Protein AF-A0A357JFT2-F1 (afdb_monomer)

Radius of gyration: 26.17 Å; Cα contacts (8 Å, |Δi|>4): 40; chains: 1; bounding box: 52×38×70 Å

Sequence (128 aa):
MHNETDSIQKISSEEIDKCISILEQLVTDTDQIFEIPKEKRTALLKASGMLSRPSREEFSRRKKNGKKAAKRKIDTRNRLARKETGIRSARESVVFVAPKLLGASSLASKEQQVLTSPRNCYVCKTKF

Secondary structure (DSSP, 8-state):
--------PPPPHHHHHHHHHHHHHHHH-TTHHHHS-HHHHHHHHHHHHHHHS--HHHHHHHHHHHHHHHHHHHHHHHHHHHHTSHHHHTTSSSS--PPP---HHHHHTS--PPPSS--B-TTT--B-

pLDDT: mean 82.04, std 13.76, range [34.16, 95.31]

Solvent-accessible surface area (backbone atoms only — not comparable to full-atom values): 7945 Å² total; per-residue (Å²): 135,86,83,76,81,77,73,83,76,76,84,52,69,68,58,51,53,51,52,50,52,53,55,51,46,47,68,74,43,62,66,61,59,70,75,41,56,70,68,60,43,50,50,52,52,51,52,52,44,47,68,77,59,51,55,74,67,55,47,52,49,52,56,53,49,52,54,49,53,54,51,50,55,51,53,50,50,46,47,51,52,54,40,68,38,69,77,49,43,54,66,69,47,96,64,85,64,86,80,71,87,77,54,72,69,69,58,72,74,49,86,81,71,80,52,94,69,67,41,64,40,92,84,80,57,50,74,82

Mean predicted aligned error: 11.74 Å

Foldseek 3Di:
DDDDPPDPDDDDPVNVVVVVVVVVVCVVPVCVLVVDPPVVSVVVCVVVCCVVPNDPVVVVVVVVVVVVVVVVVLVVLLVVLVCPPPVNVCVPDPDRDDDDPDPPVNVVPDDRDDRPDWAADPPPGDTD

Structure (mmCIF, N/CA/C/O backbone):
data_AF-A0A357JFT2-F1
#
_entry.id   AF-A0A357JFT2-F1
#
loop_
_atom_site.group_PDB
_atom_site.id
_atom_site.type_symbol
_atom_site.label_atom_id
_atom_site.label_alt_id
_atom_site.label_comp_id
_atom_site.label_asy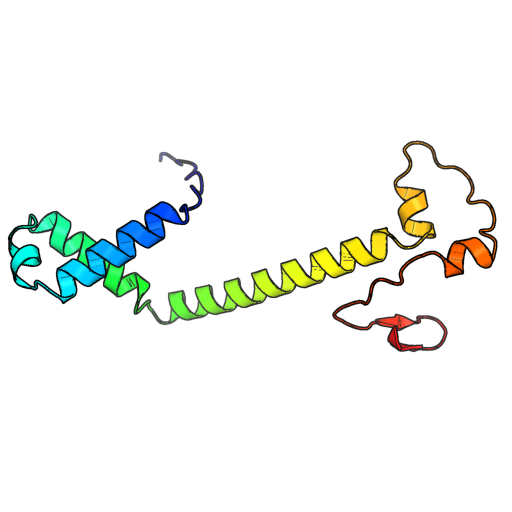m_id
_atom_site.label_entity_id
_atom_site.label_seq_id
_atom_site.pdbx_PDB_ins_code
_atom_site.Cartn_x
_atom_site.Cartn_y
_atom_site.Cartn_z
_atom_site.occupancy
_atom_site.B_iso_or_equiv
_atom_site.auth_seq_id
_atom_site.auth_comp_id
_atom_site.auth_asym_id
_atom_site.auth_atom_id
_atom_site.pdbx_PDB_model_num
ATOM 1 N N . MET A 1 1 ? 11.261 22.139 17.900 1.00 35.34 1 MET A N 1
ATOM 2 C CA . MET A 1 1 ? 10.396 21.361 16.987 1.00 35.34 1 MET A CA 1
ATOM 3 C C . MET A 1 1 ? 11.221 20.178 16.512 1.00 35.34 1 MET A C 1
ATOM 5 O O . MET A 1 1 ? 12.063 20.350 15.642 1.00 35.34 1 MET A O 1
ATOM 9 N N . HIS A 1 2 ? 11.104 19.039 17.196 1.00 34.16 2 HIS A N 1
ATOM 10 C CA . HIS A 1 2 ? 11.915 17.853 16.920 1.00 34.16 2 HIS A CA 1
ATOM 11 C C . HIS A 1 2 ? 11.366 17.159 15.671 1.00 34.16 2 HIS A C 1
ATOM 13 O O . HIS A 1 2 ? 10.270 16.609 15.698 1.00 34.16 2 HIS A O 1
ATOM 19 N N . ASN A 1 3 ? 12.110 17.244 14.569 1.00 42.47 3 ASN A N 1
ATOM 20 C CA . ASN A 1 3 ? 11.901 16.398 13.402 1.00 42.47 3 ASN A CA 1
ATOM 21 C C . ASN A 1 3 ? 12.545 15.043 13.698 1.00 42.47 3 ASN A C 1
ATOM 23 O O . ASN A 1 3 ? 13.736 14.859 13.452 1.00 42.47 3 ASN A O 1
ATOM 27 N N . GLU A 1 4 ? 11.771 14.108 14.240 1.00 41.88 4 GLU A N 1
ATOM 28 C CA . GLU A 1 4 ? 12.163 12.703 14.236 1.00 41.88 4 GLU A CA 1
ATOM 29 C C . GLU A 1 4 ? 11.945 12.155 12.827 1.00 41.88 4 GLU A C 1
ATOM 31 O O . GLU A 1 4 ? 10.834 12.094 12.297 1.00 41.88 4 GLU A O 1
ATOM 36 N N . THR A 1 5 ? 13.054 11.823 12.177 1.00 42.38 5 THR A N 1
ATOM 37 C CA . THR A 1 5 ? 13.086 11.033 10.955 1.00 42.38 5 THR A CA 1
ATOM 38 C C . THR A 1 5 ? 12.533 9.654 11.271 1.00 42.38 5 THR A C 1
ATOM 40 O O . THR A 1 5 ? 13.263 8.779 11.734 1.00 42.38 5 THR A O 1
ATOM 43 N N . ASP A 1 6 ? 11.237 9.484 11.040 1.00 42.28 6 ASP A N 1
ATOM 44 C CA . ASP A 1 6 ? 10.538 8.221 11.216 1.00 42.28 6 ASP A CA 1
ATOM 45 C C . ASP A 1 6 ? 11.124 7.205 10.224 1.00 42.28 6 ASP A C 1
ATOM 47 O O . ASP A 1 6 ? 10.861 7.230 9.013 1.00 42.28 6 ASP A O 1
ATOM 51 N N . SER A 1 7 ? 12.034 6.361 10.715 1.00 47.88 7 SER A N 1
ATOM 52 C CA . SER A 1 7 ? 12.558 5.242 9.948 1.00 47.88 7 SER A CA 1
ATOM 53 C C . SER A 1 7 ? 11.365 4.370 9.585 1.00 47.88 7 SER A C 1
ATOM 55 O O . SER A 1 7 ? 10.697 3.846 10.474 1.00 47.88 7 SER A O 1
ATOM 57 N N . ILE A 1 8 ? 11.065 4.231 8.294 1.00 58.19 8 ILE A N 1
ATOM 58 C CA . ILE A 1 8 ? 9.990 3.353 7.828 1.00 58.19 8 ILE A CA 1
ATOM 59 C C . ILE A 1 8 ? 10.437 1.911 8.105 1.00 58.19 8 ILE A C 1
ATOM 61 O O 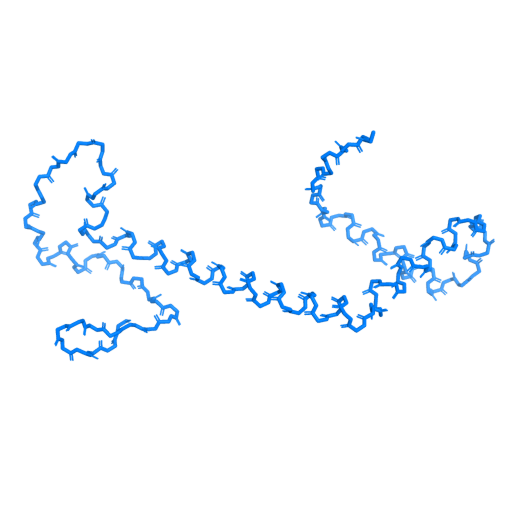. ILE A 1 8 ? 11.033 1.259 7.244 1.00 58.19 8 ILE A O 1
ATOM 65 N N . GLN A 1 9 ? 10.190 1.434 9.324 1.00 74.94 9 GLN A N 1
ATOM 66 C CA . GLN A 1 9 ? 10.344 0.037 9.697 1.00 74.94 9 GLN A CA 1
ATOM 67 C C . GLN A 1 9 ? 9.346 -0.753 8.855 1.00 74.94 9 GLN A C 1
ATOM 69 O O . GLN A 1 9 ? 8.136 -0.513 8.883 1.00 74.94 9 GLN A O 1
ATOM 74 N N . LYS A 1 10 ? 9.866 -1.640 8.007 1.00 84.75 10 LYS A N 1
ATOM 75 C CA . LYS A 1 10 ? 9.018 -2.524 7.210 1.00 84.75 10 LYS A CA 1
ATOM 76 C C . LYS A 1 10 ? 8.480 -3.603 8.137 1.00 84.75 10 LYS A C 1
ATOM 78 O O . LYS A 1 10 ? 9.268 -4.335 8.719 1.00 84.75 10 LYS A O 1
ATOM 83 N N . ILE A 1 11 ? 7.159 -3.704 8.214 1.00 87.81 11 ILE A N 1
ATOM 84 C CA . ILE A 1 11 ? 6.475 -4.762 8.957 1.00 87.81 11 ILE A CA 1
ATOM 85 C C . ILE A 1 11 ? 6.864 -6.116 8.347 1.00 87.81 11 ILE A C 1
ATOM 87 O O . ILE A 1 11 ? 6.787 -6.294 7.125 1.00 87.81 11 ILE A O 1
ATOM 91 N N . SER A 1 12 ? 7.312 -7.037 9.194 1.00 92.94 12 SER A N 1
ATOM 92 C CA . SER A 1 12 ? 7.640 -8.413 8.817 1.00 92.94 12 SER A CA 1
ATOM 93 C C . SER A 1 12 ? 6.375 -9.251 8.588 1.00 92.94 12 SER A C 1
ATOM 95 O O . SER A 1 12 ? 5.291 -8.907 9.055 1.00 92.94 12 SER A O 1
ATOM 97 N N . SER A 1 13 ? 6.491 -10.369 7.865 1.00 92.00 13 SER A N 1
ATOM 98 C CA . SER A 1 13 ? 5.365 -11.299 7.691 1.00 92.00 13 SER A CA 1
ATOM 99 C C . SER A 1 13 ? 4.899 -11.883 9.026 1.00 92.00 13 SER A C 1
ATOM 101 O O . SER A 1 13 ? 3.705 -11.918 9.287 1.00 92.00 13 SER A O 1
ATOM 103 N N . GLU A 1 14 ? 5.835 -12.237 9.909 1.00 93.19 14 GLU A N 1
ATOM 104 C CA . GLU A 1 14 ? 5.529 -12.819 11.221 1.00 93.19 14 GLU A CA 1
ATOM 105 C C . GLU A 1 14 ? 4.715 -11.873 12.115 1.00 93.19 14 GLU A C 1
ATOM 107 O O . GLU A 1 14 ? 3.834 -12.310 12.853 1.00 93.19 14 GLU A O 1
ATOM 112 N N . GLU A 1 15 ? 4.992 -10.567 12.064 1.00 92.56 15 GLU A N 1
ATOM 113 C CA . GLU A 1 15 ? 4.212 -9.564 12.800 1.00 92.56 15 GLU A CA 1
ATOM 114 C C . GLU A 1 15 ? 2.790 -9.426 12.249 1.00 92.56 15 GLU A C 1
ATOM 116 O O . GLU A 1 15 ? 1.852 -9.234 13.024 1.00 92.56 15 GLU A O 1
ATOM 121 N N . ILE A 1 16 ? 2.615 -9.545 10.928 1.00 93.19 16 ILE A N 1
ATOM 122 C CA . ILE A 1 16 ? 1.293 -9.530 10.289 1.00 93.19 16 ILE A CA 1
ATOM 123 C C . ILE A 1 16 ? 0.496 -10.760 10.723 1.00 93.19 16 ILE A C 1
ATOM 125 O O . ILE A 1 16 ? -0.648 -10.609 11.147 1.00 93.19 16 ILE A O 1
ATOM 129 N N . ASP A 1 17 ? 1.106 -11.943 10.689 1.00 94.69 17 ASP A N 1
ATOM 130 C CA . ASP A 1 17 ? 0.448 -13.197 11.065 1.00 94.69 17 ASP A CA 1
ATOM 131 C C . ASP A 1 17 ? 0.033 -13.192 12.544 1.00 94.69 17 ASP A C 1
ATOM 133 O O . ASP A 1 17 ? -1.099 -13.543 12.884 1.00 94.69 17 ASP A O 1
ATOM 137 N N . LYS A 1 18 ? 0.907 -12.695 13.432 1.00 95.31 18 LYS A N 1
ATOM 138 C CA . LYS A 1 18 ? 0.580 -12.490 14.854 1.00 95.31 18 LYS A CA 1
ATOM 139 C C . LYS A 1 18 ? -0.574 -11.504 15.037 1.00 95.31 18 LYS A C 1
ATOM 141 O O . LYS A 1 18 ? -1.468 -11.757 15.838 1.00 95.31 18 LYS A O 1
ATOM 146 N N . CYS A 1 19 ? -0.571 -10.389 14.305 1.00 93.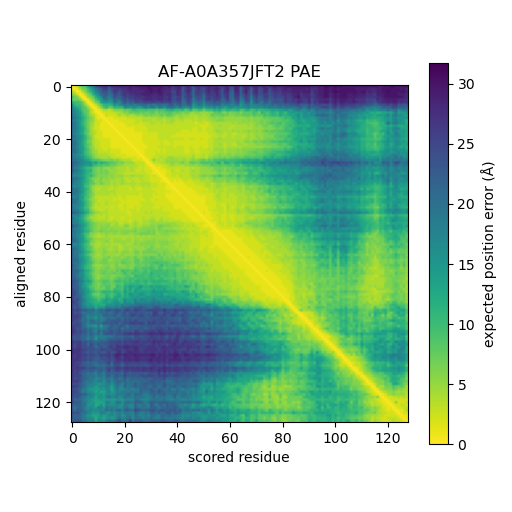94 19 CYS A N 1
ATOM 147 C CA . CYS A 1 19 ? -1.632 -9.385 14.382 1.00 93.94 19 CYS A CA 1
ATOM 148 C C . CYS A 1 19 ? -2.988 -9.953 13.936 1.00 93.94 19 CYS A C 1
ATOM 150 O O . CYS A 1 19 ? -3.990 -9.737 14.613 1.00 93.94 19 CYS A O 1
ATOM 152 N N . ILE A 1 20 ? -3.012 -10.717 12.839 1.00 94.44 20 ILE A N 1
ATOM 153 C CA . ILE A 1 20 ? -4.222 -11.386 12.342 1.00 94.44 20 ILE A CA 1
ATOM 154 C C . ILE A 1 20 ? -4.749 -12.371 13.388 1.00 94.44 20 ILE A C 1
ATOM 156 O O . ILE A 1 20 ? -5.911 -12.269 13.766 1.00 94.44 20 ILE A O 1
ATOM 160 N N . SER A 1 21 ? -3.883 -13.240 13.919 1.00 95.06 21 SER A N 1
ATOM 161 C CA . SER A 1 21 ? -4.249 -14.223 14.947 1.00 95.06 21 SER A CA 1
ATOM 162 C C . SER A 1 21 ? -4.879 -13.570 16.184 1.00 95.06 21 SER A C 1
ATOM 164 O O . SER A 1 21 ? -5.942 -13.989 16.635 1.00 95.06 21 SER A O 1
ATOM 166 N N . ILE A 1 22 ? -4.289 -12.479 16.686 1.00 93.44 22 ILE A N 1
ATOM 167 C CA . ILE A 1 22 ? -4.835 -11.734 17.833 1.00 93.44 22 ILE A CA 1
ATOM 168 C C . ILE A 1 22 ? -6.203 -11.126 17.499 1.00 93.44 22 ILE A C 1
ATOM 170 O O . ILE A 1 22 ? -7.127 -11.201 18.306 1.00 93.44 22 ILE A O 1
ATOM 174 N N . LEU A 1 23 ? -6.355 -10.509 16.323 1.00 92.88 23 LEU A N 1
ATOM 175 C CA . LEU A 1 23 ? -7.632 -9.916 15.918 1.00 92.88 23 LEU A CA 1
ATOM 176 C C . LEU A 1 23 ? -8.726 -10.982 15.765 1.00 92.88 23 LEU A C 1
ATOM 178 O O . LEU A 1 23 ? -9.854 -10.744 16.182 1.00 92.88 23 LEU A O 1
ATOM 182 N N . GLU A 1 24 ? -8.402 -12.152 15.216 1.00 93.81 24 GLU A N 1
ATOM 183 C CA . GLU A 1 24 ? -9.330 -13.282 15.097 1.00 93.81 24 GLU A CA 1
ATOM 184 C C . GLU A 1 24 ? -9.719 -13.857 16.465 1.00 93.81 24 GLU A C 1
ATOM 186 O O . GLU A 1 24 ? -10.896 -14.144 16.697 1.00 93.81 24 GLU A O 1
ATOM 191 N N . GLN A 1 25 ? -8.770 -13.959 17.400 1.00 92.94 25 GLN A N 1
ATOM 192 C CA . GLN A 1 25 ? -9.044 -14.363 18.781 1.00 92.94 25 GLN A CA 1
ATOM 193 C C . GLN A 1 25 ? -10.001 -13.392 19.474 1.00 92.94 25 GLN A C 1
ATOM 195 O O . GLN A 1 25 ? -10.995 -13.836 20.034 1.00 92.94 25 GLN A O 1
ATOM 200 N N . LEU A 1 26 ? -9.773 -12.080 19.356 1.00 91.19 26 LEU A N 1
ATOM 201 C CA . LEU A 1 26 ? -10.654 -11.053 19.933 1.00 91.19 26 LEU A CA 1
ATOM 202 C C . LEU A 1 26 ? -12.054 -11.018 19.299 1.00 91.19 26 LEU A C 1
ATOM 204 O O . LEU A 1 26 ? -12.997 -10.516 19.907 1.00 91.19 26 LEU A O 1
ATOM 208 N N . VAL A 1 27 ? -12.192 -11.499 18.060 1.00 90.56 27 VAL A N 1
ATOM 209 C CA . VAL A 1 27 ? -13.493 -11.652 17.391 1.00 90.56 27 VAL A CA 1
ATOM 210 C C . VAL A 1 27 ? -14.203 -12.929 17.846 1.00 90.56 27 VAL A C 1
ATOM 212 O O . VAL A 1 27 ? -15.428 -12.938 17.934 1.00 90.56 27 VAL A O 1
ATOM 215 N N . THR A 1 28 ? -13.448 -13.993 18.128 1.00 93.38 28 THR A N 1
ATOM 216 C CA . THR A 1 28 ? -13.984 -15.297 18.550 1.00 93.38 28 THR A CA 1
ATOM 217 C C . THR A 1 28 ? -14.373 -15.300 20.029 1.00 93.38 28 THR A C 1
ATOM 219 O O . THR A 1 28 ? -15.426 -15.823 20.383 1.00 93.38 28 THR A O 1
ATOM 222 N N . ASP A 1 29 ? -13.543 -14.697 20.878 1.00 91.81 29 ASP A N 1
ATOM 223 C CA . ASP A 1 29 ? -13.775 -14.510 22.307 1.00 91.81 29 ASP A CA 1
ATOM 224 C C . ASP A 1 29 ? -13.926 -13.015 22.608 1.00 91.81 29 ASP A C 1
ATOM 226 O O . ASP A 1 29 ? -12.960 -12.270 22.804 1.00 91.81 29 ASP A O 1
ATOM 230 N N . THR A 1 30 ? -15.179 -12.564 22.595 1.00 84.25 30 THR A N 1
ATOM 231 C CA . THR A 1 30 ? -15.518 -11.148 22.728 1.00 84.25 30 THR A CA 1
ATOM 232 C C . THR A 1 30 ? -15.290 -10.597 24.129 1.00 84.25 30 THR A C 1
ATOM 234 O O . T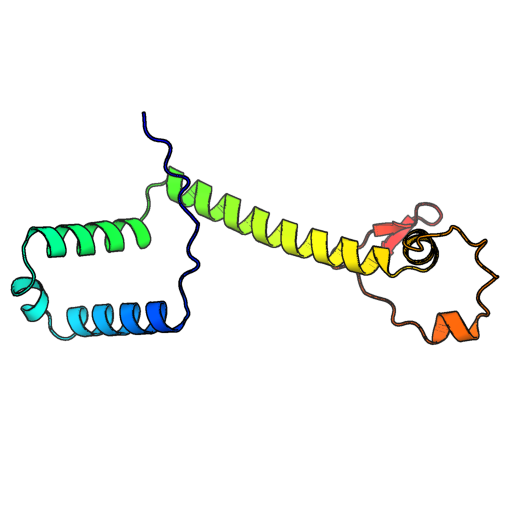HR A 1 30 ? -15.286 -9.377 24.283 1.00 84.25 30 THR A O 1
ATOM 237 N N . ASP A 1 31 ? -15.094 -11.442 25.143 1.00 90.38 31 ASP A N 1
ATOM 238 C CA . ASP A 1 31 ? -14.978 -10.989 26.531 1.00 90.38 31 ASP A CA 1
ATOM 239 C C . ASP A 1 31 ? -13.567 -10.474 26.850 1.00 90.38 31 ASP A C 1
ATOM 241 O O . ASP A 1 31 ? -13.404 -9.501 27.595 1.00 90.38 31 ASP A O 1
ATOM 245 N N . GLN A 1 32 ? -12.548 -11.006 26.169 1.00 86.94 32 GLN A N 1
ATOM 246 C CA . GLN A 1 32 ? -11.150 -10.577 26.309 1.00 86.94 32 GLN A CA 1
ATOM 247 C C . GLN A 1 32 ? -10.944 -9.085 26.009 1.00 86.94 32 GLN A C 1
ATOM 249 O O . GLN A 1 32 ? -10.043 -8.443 26.553 1.00 86.94 32 GLN A O 1
ATOM 254 N N . ILE A 1 33 ? -11.805 -8.475 25.183 1.00 87.69 33 ILE A N 1
ATOM 255 C CA . ILE A 1 33 ? -11.726 -7.039 24.881 1.00 87.69 33 ILE A CA 1
ATOM 256 C C . ILE A 1 33 ? -11.966 -6.166 26.123 1.00 87.69 33 ILE A C 1
ATOM 258 O O . ILE A 1 33 ? -11.527 -5.012 26.156 1.00 87.69 33 ILE A O 1
ATOM 262 N N . PHE A 1 34 ? -12.679 -6.682 27.130 1.00 87.50 34 PHE A N 1
ATOM 263 C CA . PHE A 1 34 ? -12.977 -5.972 28.373 1.00 87.50 34 PHE A CA 1
ATOM 264 C C . PHE A 1 34 ? -11.862 -6.110 29.412 1.00 87.50 34 PHE A C 1
ATOM 266 O O . PHE A 1 34 ? -11.737 -5.228 30.261 1.00 87.50 34 PHE A O 1
ATOM 273 N N . GLU A 1 35 ? -11.016 -7.135 29.300 1.00 89.56 35 GLU A N 1
ATOM 274 C CA . GLU A 1 35 ? -9.819 -7.307 30.134 1.00 89.56 35 GLU A CA 1
ATOM 275 C C . GLU A 1 35 ? -8.703 -6.321 29.750 1.00 89.56 35 GLU A C 1
ATOM 277 O O . GLU A 1 35 ? -7.842 -5.967 30.559 1.00 89.56 35 GLU A O 1
ATOM 282 N N . ILE A 1 36 ? -8.730 -5.817 28.512 1.00 89.81 36 ILE A N 1
ATOM 283 C CA . ILE A 1 36 ? -7.762 -4.838 28.019 1.00 89.81 36 ILE A CA 1
ATOM 284 C C . ILE A 1 36 ? -8.029 -3.458 28.653 1.00 89.81 36 ILE A C 1
ATOM 286 O O . ILE A 1 36 ? -9.155 -2.949 28.590 1.00 89.81 36 ILE A O 1
ATOM 290 N N . PRO A 1 37 ? -6.991 -2.759 29.163 1.00 95.31 37 PRO A N 1
ATOM 291 C CA . PRO A 1 37 ? -7.129 -1.398 29.673 1.00 95.31 37 PRO A CA 1
ATOM 292 C C . PRO A 1 37 ? -7.812 -0.463 28.669 1.00 95.31 37 PRO A C 1
ATOM 294 O O . PRO A 1 37 ? -7.483 -0.457 27.478 1.00 95.31 37 PRO A O 1
ATOM 297 N N . LYS A 1 38 ? -8.729 0.383 29.156 1.00 91.94 38 LYS A N 1
ATOM 298 C CA . LYS A 1 38 ? -9.582 1.262 28.332 1.00 91.94 38 LYS A CA 1
ATOM 299 C C . LYS A 1 38 ? -8.805 2.057 27.277 1.00 91.94 38 LYS A C 1
ATOM 301 O O . LYS A 1 38 ? -9.274 2.191 26.145 1.00 91.94 38 LYS A O 1
ATOM 306 N N . GLU A 1 39 ? -7.631 2.571 27.629 1.00 93.94 39 GLU A N 1
ATOM 307 C CA . GLU A 1 39 ? -6.768 3.331 26.718 1.00 93.94 39 GLU A CA 1
ATOM 308 C C . GLU A 1 39 ? -6.279 2.475 25.545 1.00 93.94 39 GLU A C 1
ATOM 310 O O . GLU A 1 39 ? -6.475 2.844 24.384 1.00 93.94 39 GLU A O 1
ATOM 315 N N . LYS A 1 40 ? -5.729 1.289 25.839 1.00 92.94 40 LYS A N 1
ATOM 316 C CA . LYS A 1 40 ? -5.245 0.335 24.832 1.00 92.94 40 LYS A CA 1
ATOM 317 C C . LYS A 1 40 ? -6.384 -0.171 23.951 1.00 92.94 40 LYS A C 1
ATOM 319 O O . LYS A 1 40 ? -6.244 -0.191 22.732 1.00 92.94 40 LYS A O 1
ATOM 324 N N . ARG A 1 41 ? -7.539 -0.486 24.545 1.00 92.44 41 ARG A N 1
ATOM 325 C CA . ARG A 1 41 ? -8.749 -0.889 23.815 1.00 92.44 41 ARG A CA 1
ATOM 326 C C . ARG A 1 41 ? -9.199 0.188 22.829 1.00 92.44 41 ARG A C 1
ATOM 328 O O . ARG A 1 41 ? -9.479 -0.095 21.667 1.00 92.44 41 ARG A O 1
ATOM 335 N N . THR A 1 42 ? -9.237 1.441 23.281 1.00 92.81 42 THR A N 1
ATOM 336 C CA . THR A 1 42 ? -9.636 2.580 22.441 1.00 92.81 42 THR A CA 1
ATOM 337 C C . THR A 1 42 ? -8.647 2.791 21.298 1.00 92.81 42 THR A C 1
ATOM 339 O O . THR A 1 42 ? -9.067 3.000 20.160 1.00 92.81 42 THR A O 1
ATOM 342 N N . ALA A 1 43 ? -7.344 2.700 21.572 1.00 94.69 43 ALA A N 1
ATOM 343 C CA . ALA A 1 43 ? -6.309 2.810 20.551 1.00 94.69 43 ALA A CA 1
ATOM 344 C C . ALA A 1 43 ? -6.420 1.695 19.496 1.00 94.69 43 A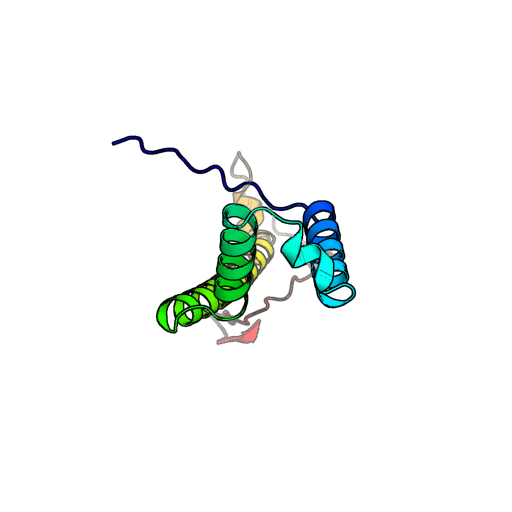LA A C 1
ATOM 346 O O . ALA A 1 43 ? -6.413 1.995 18.301 1.00 94.69 43 ALA A O 1
ATOM 347 N N . LEU A 1 44 ? -6.604 0.441 19.927 1.00 93.25 44 LEU A N 1
ATOM 348 C CA . LEU A 1 44 ? -6.744 -0.724 19.050 1.00 93.25 44 LEU A CA 1
ATOM 349 C C . LEU A 1 44 ? -7.942 -0.582 18.102 1.00 93.25 44 LEU A C 1
ATOM 351 O O . LEU A 1 44 ? -7.792 -0.707 16.884 1.00 93.25 44 LEU A O 1
ATOM 355 N N . LEU A 1 45 ? -9.121 -0.264 18.643 1.00 92.00 45 LEU A N 1
ATOM 356 C CA . LEU A 1 45 ? -10.345 -0.102 17.854 1.00 92.00 45 LEU A CA 1
ATOM 357 C C . LEU A 1 45 ? -10.249 1.086 16.895 1.00 92.00 45 LEU A C 1
ATOM 359 O O . LEU A 1 45 ? -10.639 0.989 15.732 1.00 92.00 45 LEU A O 1
ATOM 363 N N . LYS A 1 46 ? -9.686 2.205 17.359 1.00 93.62 46 LYS A N 1
ATOM 364 C CA . LYS A 1 46 ? -9.500 3.404 16.541 1.00 93.62 46 LYS A CA 1
ATOM 365 C C . LYS A 1 46 ? -8.543 3.139 15.376 1.00 93.62 46 LYS A C 1
ATOM 367 O O . LYS A 1 46 ? -8.861 3.506 14.246 1.00 93.62 46 LYS A O 1
ATOM 372 N N . ALA A 1 47 ? -7.409 2.485 15.624 1.00 94.38 47 ALA A N 1
ATOM 373 C CA . ALA A 1 47 ? -6.440 2.143 14.585 1.00 94.38 47 ALA A CA 1
ATOM 374 C C . ALA A 1 47 ? -7.030 1.157 13.565 1.00 94.38 47 ALA A C 1
ATOM 376 O O . ALA A 1 47 ? -6.969 1.412 12.361 1.00 94.38 47 ALA A O 1
ATOM 377 N N . SER A 1 48 ? -7.680 0.092 14.042 1.00 93.25 48 SER A N 1
ATOM 378 C CA . SER A 1 48 ? -8.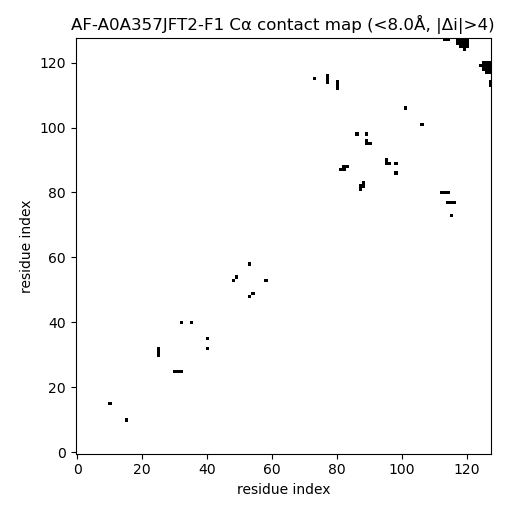337 -0.914 13.195 1.00 93.25 48 SER A CA 1
ATOM 379 C C . SER A 1 48 ? -9.445 -0.292 12.339 1.00 93.25 48 SER A C 1
ATOM 381 O O . SER A 1 48 ? -9.512 -0.513 11.129 1.00 93.25 48 SER A O 1
ATOM 383 N N . GLY A 1 49 ? -10.260 0.583 12.937 1.00 93.06 49 GLY A N 1
ATOM 384 C CA . GLY A 1 49 ? -11.310 1.328 12.247 1.00 93.06 49 GLY A CA 1
ATOM 385 C C . GLY A 1 49 ? -10.765 2.271 11.173 1.00 93.06 49 GLY A C 1
ATOM 386 O O . GLY A 1 49 ? -11.266 2.267 10.051 1.00 93.06 49 GLY A O 1
ATOM 387 N N . MET A 1 50 ? -9.704 3.033 11.459 1.00 92.44 50 MET A N 1
ATOM 388 C CA . MET A 1 50 ? -9.059 3.898 10.458 1.00 92.44 50 MET A CA 1
ATOM 389 C C . MET A 1 50 ? -8.370 3.112 9.338 1.00 92.44 50 MET A C 1
ATOM 391 O O . MET A 1 50 ? -8.280 3.588 8.200 1.00 92.44 50 MET A O 1
ATOM 395 N N . LEU A 1 51 ? -7.849 1.924 9.648 1.00 92.12 51 LEU A N 1
ATOM 396 C CA . LEU A 1 51 ? -7.232 1.051 8.661 1.00 92.12 51 LEU A CA 1
ATOM 397 C C . LEU A 1 51 ? -8.287 0.492 7.702 1.00 92.12 51 LEU A C 1
ATOM 399 O O . LEU A 1 51 ? -8.108 0.625 6.488 1.00 92.12 51 LEU A O 1
ATOM 403 N N . SER A 1 52 ? -9.381 -0.046 8.254 1.00 92.69 52 SER A N 1
ATOM 404 C CA . SER A 1 52 ? -10.493 -0.657 7.517 1.00 92.69 52 SER A CA 1
ATOM 405 C C . SER A 1 52 ? -11.350 0.370 6.773 1.00 92.69 52 SER A C 1
ATOM 407 O O . SER A 1 52 ? -11.717 0.158 5.618 1.00 92.69 52 SER A O 1
ATOM 409 N N . ARG A 1 53 ? -11.680 1.497 7.414 1.00 91.88 53 ARG A N 1
ATOM 410 C CA . ARG A 1 53 ? -12.564 2.540 6.872 1.00 91.88 53 ARG A CA 1
ATOM 411 C C . ARG A 1 53 ? -11.922 3.932 6.989 1.00 91.88 53 ARG A C 1
ATOM 413 O O . ARG A 1 53 ? -12.305 4.728 7.845 1.00 91.88 53 ARG A O 1
ATOM 420 N N . PRO A 1 54 ? -10.943 4.247 6.122 1.00 93.75 54 PRO A N 1
ATOM 421 C CA . PRO A 1 54 ? -10.309 5.561 6.092 1.00 93.75 54 PRO A CA 1
ATOM 422 C C . PRO A 1 54 ? -11.268 6.656 5.594 1.00 93.75 54 PRO A C 1
ATOM 424 O O . PRO A 1 54 ? -12.276 6.377 4.941 1.00 93.75 54 PRO A O 1
ATOM 427 N N . SER A 1 55 ? -10.920 7.923 5.840 1.00 93.06 55 SER A N 1
ATOM 428 C CA . SER A 1 55 ? -11.648 9.066 5.272 1.00 93.06 55 SER A CA 1
ATOM 429 C C . SER A 1 55 ? -11.605 9.056 3.735 1.00 93.06 55 SER A C 1
ATOM 431 O O . SER A 1 55 ? -10.732 8.440 3.117 1.00 93.06 55 SER A O 1
ATOM 433 N N . ARG A 1 56 ? -12.533 9.773 3.086 1.00 93.31 56 ARG A N 1
ATOM 434 C CA . ARG A 1 56 ? -12.598 9.862 1.613 1.00 93.31 56 ARG A CA 1
ATOM 435 C C . ARG A 1 56 ? -11.280 10.354 0.999 1.00 93.31 56 ARG A C 1
ATOM 437 O O . ARG A 1 56 ? -10.849 9.841 -0.036 1.00 93.31 56 ARG A O 1
ATOM 444 N N . GLU A 1 57 ? -10.643 11.329 1.639 1.00 93.62 57 GLU A N 1
ATOM 445 C CA . GLU A 1 57 ? -9.367 11.905 1.205 1.00 93.62 57 GLU A CA 1
ATOM 446 C C . GLU A 1 57 ? -8.220 10.899 1.332 1.00 93.62 57 GLU A C 1
ATOM 448 O O . GLU A 1 57 ? -7.486 10.661 0.368 1.00 93.62 57 GLU A O 1
ATOM 453 N N . GLU A 1 58 ? -8.122 10.239 2.488 1.00 92.44 58 GLU A N 1
ATOM 454 C CA . GLU A 1 58 ? -7.150 9.178 2.755 1.00 92.44 58 GLU A CA 1
ATOM 455 C C . GLU A 1 58 ? -7.297 8.017 1.769 1.00 92.44 58 GLU A C 1
ATOM 457 O O . GLU A 1 58 ? -6.320 7.562 1.169 1.00 92.44 58 GLU A O 1
ATOM 462 N N . PHE A 1 59 ? -8.530 7.574 1.526 1.00 92.62 59 PHE A N 1
ATOM 463 C CA . PHE A 1 59 ? -8.826 6.509 0.576 1.00 92.62 59 PHE A CA 1
ATOM 464 C C . PHE A 1 59 ? -8.383 6.872 -0.850 1.00 92.62 59 PHE A C 1
ATOM 466 O O . PHE A 1 59 ? -7.706 6.087 -1.525 1.00 92.62 59 PHE A O 1
ATOM 473 N N . SER A 1 60 ? -8.704 8.090 -1.300 1.00 93.19 60 SER A N 1
ATOM 474 C CA . SER A 1 60 ? -8.267 8.609 -2.601 1.00 93.19 60 SER A CA 1
ATOM 475 C C . SER A 1 60 ? -6.738 8.636 -2.710 1.00 93.19 60 SER A C 1
ATOM 477 O O . SER A 1 60 ? -6.165 8.173 -3.708 1.00 93.19 60 SER A O 1
ATOM 479 N N . ARG A 1 61 ? -6.054 9.090 -1.651 1.00 94.31 61 ARG A N 1
ATOM 480 C CA . ARG A 1 61 ? -4.590 9.111 -1.566 1.00 94.31 61 ARG A CA 1
ATOM 481 C C . ARG A 1 61 ? -3.992 7.707 -1.650 1.00 94.31 61 ARG A C 1
ATOM 483 O O . ARG A 1 61 ? -3.100 7.491 -2.475 1.00 94.31 61 ARG A O 1
ATOM 490 N N . ARG A 1 62 ? -4.504 6.739 -0.878 1.00 92.81 62 ARG A N 1
ATOM 491 C CA . ARG A 1 62 ? -4.061 5.329 -0.900 1.00 92.81 62 ARG A CA 1
ATOM 492 C C . ARG A 1 62 ? -4.192 4.728 -2.302 1.00 92.81 62 ARG A C 1
ATOM 494 O O . ARG A 1 62 ? -3.217 4.199 -2.837 1.00 92.81 62 ARG A O 1
ATOM 501 N N . LYS A 1 63 ? -5.347 4.898 -2.957 1.00 93.12 63 LYS A N 1
ATOM 502 C CA . LYS A 1 63 ? -5.595 4.399 -4.324 1.00 93.12 63 LYS A CA 1
ATOM 503 C C . LYS A 1 63 ? -4.648 5.023 -5.351 1.00 93.12 63 LYS A C 1
ATOM 505 O O . LYS A 1 63 ? -4.084 4.320 -6.194 1.00 93.12 63 LYS A O 1
ATOM 510 N N . LYS A 1 64 ? -4.443 6.343 -5.286 1.00 93.81 64 LYS A N 1
ATOM 511 C CA . LYS A 1 64 ? -3.515 7.066 -6.170 1.00 93.81 64 LYS A CA 1
ATOM 512 C C . LYS A 1 64 ? -2.076 6.585 -5.978 1.00 93.81 64 LYS A C 1
ATOM 514 O O . LYS A 1 64 ? -1.376 6.354 -6.965 1.00 93.81 64 LYS A O 1
ATOM 519 N N . ASN A 1 65 ? -1.648 6.402 -4.733 1.00 92.88 65 ASN A N 1
ATOM 520 C CA . ASN A 1 65 ? -0.306 5.930 -4.406 1.00 92.88 65 ASN A CA 1
ATOM 521 C C . ASN A 1 65 ? -0.079 4.486 -4.868 1.00 92.88 65 ASN A C 1
ATOM 523 O O . ASN A 1 65 ? 0.949 4.220 -5.489 1.00 92.88 65 ASN A O 1
ATOM 527 N N . GLY A 1 66 ? -1.058 3.593 -4.689 1.00 92.75 66 GLY A N 1
ATOM 528 C CA . GLY A 1 66 ? -0.998 2.218 -5.198 1.00 92.75 66 GLY A CA 1
ATOM 529 C C . GLY A 1 66 ? -0.814 2.161 -6.718 1.00 92.75 66 GLY A C 1
ATOM 530 O O . GLY A 1 66 ? 0.115 1.521 -7.212 1.00 92.75 66 GLY A O 1
ATOM 531 N N . LYS A 1 67 ? -1.614 2.930 -7.473 1.00 93.19 67 LYS A N 1
ATOM 532 C CA . LYS A 1 67 ? -1.468 3.038 -8.938 1.00 93.19 67 LYS A CA 1
ATOM 533 C C . LYS A 1 67 ? -0.092 3.570 -9.351 1.00 93.19 67 LYS A C 1
ATOM 535 O O . LYS A 1 67 ? 0.527 3.041 -10.273 1.00 93.19 67 LYS A O 1
ATOM 540 N N . LYS A 1 68 ? 0.408 4.604 -8.665 1.00 92.94 68 LYS A N 1
ATOM 541 C CA . LYS A 1 68 ? 1.746 5.161 -8.921 1.00 92.94 68 LYS A CA 1
ATOM 542 C C . LYS A 1 68 ? 2.850 4.144 -8.638 1.00 92.94 68 LYS A C 1
ATOM 544 O O . LYS A 1 68 ? 3.779 4.044 -9.432 1.00 92.94 68 LYS A O 1
ATOM 549 N N . ALA A 1 69 ? 2.758 3.394 -7.543 1.00 91.44 69 ALA A N 1
ATOM 550 C CA . ALA A 1 69 ? 3.738 2.372 -7.189 1.00 91.44 69 ALA A CA 1
ATOM 551 C C . ALA A 1 69 ? 3.773 1.240 -8.227 1.00 91.44 69 ALA A C 1
ATOM 553 O O . ALA A 1 69 ? 4.853 0.866 -8.679 1.00 91.44 69 ALA A O 1
ATOM 554 N N . ALA A 1 70 ? 2.609 0.757 -8.673 1.00 89.81 70 ALA A N 1
ATOM 555 C CA . ALA A 1 70 ? 2.518 -0.238 -9.740 1.00 89.81 70 ALA A CA 1
ATOM 556 C C . ALA A 1 70 ? 3.142 0.271 -11.050 1.00 89.81 70 ALA A C 1
ATOM 558 O O . ALA A 1 70 ? 3.979 -0.409 -11.644 1.00 89.81 70 ALA A O 1
ATOM 559 N N . LYS A 1 71 ? 2.820 1.509 -11.451 1.00 91.12 71 LYS A N 1
ATOM 560 C CA . LYS A 1 71 ? 3.415 2.140 -12.636 1.00 91.12 71 LYS A CA 1
ATOM 561 C C . LYS A 1 71 ? 4.938 2.257 -12.520 1.00 91.12 71 LYS A C 1
ATOM 563 O O . LYS A 1 71 ? 5.641 1.876 -13.446 1.00 91.12 71 LYS A O 1
ATOM 568 N N . ARG A 1 72 ? 5.456 2.697 -11.367 1.00 89.56 72 ARG A N 1
ATOM 569 C CA . ARG A 1 72 ? 6.905 2.769 -11.106 1.00 89.56 72 ARG A CA 1
ATOM 570 C C . ARG A 1 72 ? 7.583 1.404 -11.249 1.00 89.56 72 ARG A C 1
ATOM 572 O O . ARG A 1 72 ? 8.643 1.336 -11.857 1.00 89.56 72 ARG A O 1
ATOM 579 N N . LYS A 1 73 ? 6.977 0.320 -10.745 1.00 88.81 73 LYS A N 1
ATOM 580 C CA . LYS A 1 73 ? 7.515 -1.046 -10.908 1.00 88.81 73 LYS A CA 1
ATOM 581 C C . LYS A 1 73 ? 7.615 -1.442 -12.387 1.00 88.81 73 LYS A C 1
ATOM 583 O O . LYS A 1 73 ? 8.648 -1.956 -12.808 1.00 88.81 73 LYS A O 1
ATOM 588 N N . ILE A 1 74 ? 6.577 -1.155 -13.175 1.00 86.88 74 ILE A N 1
ATOM 589 C CA . ILE A 1 74 ? 6.553 -1.421 -14.623 1.00 86.88 74 ILE A CA 1
ATOM 590 C C . ILE A 1 74 ? 7.608 -0.579 -15.354 1.00 86.88 74 ILE A C 1
ATOM 592 O O . ILE A 1 74 ? 8.363 -1.103 -16.169 1.00 86.88 74 ILE A O 1
ATOM 596 N N . ASP A 1 75 ? 7.703 0.713 -15.041 1.00 87.00 75 ASP A N 1
ATOM 597 C CA . ASP A 1 75 ? 8.667 1.622 -15.665 1.00 87.00 75 ASP A CA 1
ATOM 598 C C . ASP A 1 75 ? 10.115 1.210 -15.366 1.00 87.00 75 ASP A C 1
ATOM 600 O O . ASP A 1 75 ? 10.958 1.239 -16.267 1.00 87.00 75 ASP A O 1
ATOM 604 N N . THR A 1 76 ? 10.402 0.781 -14.133 1.00 87.81 76 THR A N 1
ATOM 605 C CA . THR A 1 76 ? 11.712 0.242 -13.748 1.00 87.81 76 THR A CA 1
ATOM 606 C C . THR A 1 76 ? 12.022 -1.046 -14.505 1.00 87.81 76 THR A C 1
ATOM 608 O O . THR A 1 76 ? 13.096 -1.138 -15.093 1.00 87.81 76 THR A O 1
ATOM 611 N N . ARG A 1 77 ? 11.079 -1.996 -14.590 1.00 85.44 77 ARG A N 1
ATOM 612 C CA . ARG A 1 77 ? 11.256 -3.232 -15.374 1.00 85.44 77 ARG A CA 1
ATOM 613 C C . ARG A 1 77 ? 11.551 -2.929 -16.845 1.00 85.44 77 ARG A C 1
ATOM 615 O O . ARG A 1 77 ? 12.550 -3.388 -17.382 1.00 85.44 77 ARG A O 1
ATOM 622 N N . ASN A 1 78 ? 10.751 -2.062 -17.466 1.00 85.56 78 ASN A N 1
ATOM 623 C CA . ASN A 1 78 ? 10.951 -1.635 -18.853 1.00 85.56 78 ASN A CA 1
ATOM 624 C C . ASN A 1 78 ? 12.262 -0.854 -19.054 1.00 85.56 78 ASN A C 1
ATOM 626 O O . ASN A 1 78 ? 12.786 -0.777 -20.166 1.00 85.56 78 ASN A O 1
ATOM 630 N N . ARG A 1 79 ? 12.779 -0.177 -18.022 1.00 83.75 79 ARG A N 1
ATOM 631 C CA . ARG A 1 79 ? 14.091 0.482 -18.071 1.00 83.75 79 ARG A CA 1
ATOM 632 C C . ARG A 1 79 ? 15.218 -0.547 -18.028 1.00 83.75 79 ARG A C 1
ATOM 634 O O . ARG A 1 79 ? 16.137 -0.408 -18.826 1.00 83.75 79 ARG A O 1
ATOM 641 N N . LEU A 1 80 ? 15.128 -1.541 -17.146 1.00 83.75 80 LEU A N 1
ATOM 642 C CA . LEU A 1 80 ? 16.100 -2.632 -17.042 1.00 83.75 80 LEU A CA 1
ATOM 643 C C . LEU A 1 80 ? 16.167 -3.433 -18.349 1.00 83.75 80 LEU A C 1
ATOM 645 O O . LEU A 1 80 ? 17.236 -3.494 -18.943 1.00 83.75 80 LEU A O 1
ATOM 649 N N . ALA A 1 81 ? 15.021 -3.867 -18.884 1.00 82.81 81 ALA A N 1
ATOM 650 C CA . ALA A 1 81 ? 14.948 -4.573 -20.169 1.00 82.81 81 ALA A CA 1
ATOM 651 C C . ALA A 1 81 ? 15.608 -3.792 -21.325 1.00 82.81 81 ALA A C 1
ATOM 653 O O . ALA A 1 81 ? 16.278 -4.351 -22.185 1.00 82.81 81 ALA A O 1
ATOM 654 N N . ARG A 1 82 ? 15.476 -2.456 -21.342 1.00 78.50 82 ARG A N 1
ATOM 655 C CA . ARG A 1 82 ? 16.135 -1.616 -22.358 1.00 78.50 82 ARG A CA 1
ATOM 656 C C . ARG A 1 82 ? 17.631 -1.445 -22.124 1.00 78.50 82 ARG A C 1
ATOM 658 O O . ARG A 1 82 ? 18.353 -1.265 -23.099 1.00 78.50 82 ARG A O 1
ATOM 665 N N . LYS A 1 83 ? 18.104 -1.422 -20.878 1.00 77.25 83 LYS A N 1
ATOM 666 C CA . LYS A 1 83 ? 19.543 -1.308 -20.581 1.00 77.25 83 LYS A CA 1
ATOM 667 C C . LYS A 1 83 ? 20.323 -2.499 -21.126 1.00 77.25 83 LYS A C 1
ATOM 669 O O . LYS A 1 83 ? 21.413 -2.309 -21.642 1.00 77.25 83 LYS A O 1
ATOM 674 N N . GLU A 1 84 ? 19.706 -3.671 -21.108 1.00 75.69 84 GLU A N 1
ATOM 675 C CA . GLU A 1 84 ? 20.274 -4.915 -21.626 1.00 75.69 84 GLU A CA 1
ATOM 676 C C . GLU A 1 84 ? 20.465 -4.917 -23.157 1.00 75.69 84 GLU A C 1
ATOM 678 O O . GLU A 1 84 ? 21.245 -5.698 -23.703 1.00 75.69 84 GLU A O 1
ATOM 683 N N . THR A 1 85 ? 19.816 -3.996 -23.882 1.00 72.50 85 THR A N 1
ATOM 684 C CA . THR A 1 85 ? 19.985 -3.882 -25.339 1.00 72.50 85 THR A CA 1
ATOM 685 C C . THR A 1 85 ? 21.379 -3.350 -25.709 1.00 72.50 85 THR A C 1
ATOM 687 O O . THR A 1 85 ? 21.847 -2.348 -25.167 1.00 72.50 85 THR A O 1
ATOM 690 N N . GLY A 1 86 ? 22.034 -4.006 -26.677 1.00 68.25 86 GLY A N 1
ATOM 691 C CA . GLY A 1 86 ? 23.491 -3.971 -26.895 1.00 68.25 86 GLY A CA 1
ATOM 692 C C . GLY A 1 86 ? 24.197 -2.605 -26.871 1.00 68.25 86 GLY A C 1
ATOM 693 O O . GLY A 1 86 ? 25.244 -2.472 -26.246 1.00 68.25 86 GLY A O 1
ATOM 694 N N . ILE A 1 87 ? 23.644 -1.565 -27.508 1.00 67.56 87 ILE A N 1
ATOM 695 C CA . ILE A 1 87 ? 24.281 -0.229 -27.519 1.00 67.56 87 ILE A CA 1
ATOM 696 C C . ILE A 1 87 ? 24.228 0.428 -26.130 1.00 67.56 87 ILE A C 1
ATOM 698 O O . ILE A 1 87 ? 25.118 1.194 -25.768 1.00 67.56 87 ILE A O 1
ATOM 702 N N . ARG A 1 88 ? 23.181 0.157 -25.342 1.00 70.69 88 ARG A N 1
ATOM 703 C CA . ARG A 1 88 ? 23.013 0.724 -23.997 1.00 70.69 88 ARG A CA 1
ATOM 704 C C . ARG A 1 88 ? 23.835 -0.035 -22.963 1.00 70.69 88 ARG A C 1
ATOM 706 O O . ARG A 1 88 ? 24.415 0.626 -22.112 1.00 70.69 88 ARG A O 1
ATOM 713 N N . SER A 1 89 ? 23.964 -1.355 -23.093 1.00 71.06 89 SER A N 1
ATOM 714 C CA . SER A 1 89 ? 24.844 -2.155 -22.234 1.00 71.06 89 SER A CA 1
ATOM 715 C C . SER A 1 89 ? 26.318 -1.787 -22.440 1.00 71.06 89 SER A C 1
ATOM 717 O O . SER A 1 89 ? 27.065 -1.650 -21.480 1.00 71.06 89 SER A O 1
ATOM 719 N N . ALA A 1 90 ? 26.734 -1.522 -23.686 1.00 69.50 90 ALA A N 1
ATOM 720 C CA . ALA A 1 90 ? 28.096 -1.079 -23.998 1.00 69.50 90 ALA A CA 1
ATOM 721 C C . ALA A 1 90 ? 28.446 0.308 -23.421 1.00 69.50 90 ALA A C 1
ATOM 723 O O . ALA A 1 90 ? 29.617 0.652 -23.328 1.00 69.50 90 ALA A O 1
ATOM 724 N N . ARG A 1 91 ? 27.447 1.113 -23.030 1.00 70.75 91 ARG A N 1
ATOM 725 C CA . ARG A 1 91 ? 27.649 2.417 -22.374 1.00 70.75 91 ARG A CA 1
ATOM 726 C C . ARG A 1 91 ? 27.802 2.320 -20.855 1.00 70.75 91 ARG A C 1
ATOM 728 O O . ARG A 1 91 ? 28.061 3.338 -20.226 1.00 70.75 91 ARG A O 1
ATOM 735 N N . GLU A 1 92 ? 27.608 1.140 -20.268 1.00 72.81 92 GLU A N 1
ATOM 736 C CA . GLU A 1 92 ? 27.820 0.911 -18.833 1.00 72.81 92 GLU A CA 1
ATOM 737 C C . GLU A 1 92 ? 29.284 0.553 -18.511 1.00 72.81 92 GLU A C 1
ATOM 739 O O . GLU A 1 92 ? 29.654 0.518 -17.340 1.00 72.81 92 GLU A O 1
ATOM 744 N N . SER A 1 93 ? 30.137 0.320 -19.520 1.00 76.81 93 SER A N 1
ATOM 745 C CA . SER A 1 93 ? 31.560 0.054 -19.302 1.00 76.81 93 SER A CA 1
ATOM 746 C C . SER A 1 93 ? 32.297 1.307 -18.824 1.00 76.81 93 SER A C 1
ATOM 748 O O . SER A 1 93 ? 32.100 2.404 -19.342 1.00 76.81 93 SER A O 1
ATOM 750 N N . VAL A 1 94 ? 33.192 1.131 -17.847 1.00 80.06 94 VAL A N 1
ATOM 751 C CA . VAL A 1 94 ? 33.993 2.221 -17.254 1.00 80.06 94 VAL A CA 1
ATOM 752 C C . VAL A 1 94 ? 34.877 2.911 -18.298 1.00 80.06 94 VAL A C 1
ATOM 754 O O . VAL A 1 94 ? 35.097 4.117 -18.237 1.00 80.06 94 VAL A O 1
ATOM 757 N N . VAL A 1 95 ? 35.350 2.151 -19.287 1.00 81.31 95 VAL A N 1
ATOM 758 C CA . VAL A 1 95 ? 36.087 2.659 -20.445 1.00 81.31 95 VAL A CA 1
ATOM 759 C C . VAL A 1 95 ? 35.227 2.443 -21.680 1.00 81.31 95 VAL A C 1
ATOM 761 O O . VAL A 1 95 ? 34.752 1.330 -21.926 1.00 81.31 95 VAL A O 1
ATOM 764 N N . PHE A 1 96 ? 35.008 3.502 -22.456 1.00 77.00 96 PHE A N 1
ATOM 765 C CA . PHE A 1 96 ? 34.296 3.402 -23.724 1.00 77.00 96 PHE A CA 1
ATOM 766 C C . PHE A 1 96 ? 35.164 2.648 -24.735 1.00 77.00 96 PHE A C 1
ATOM 768 O O . PHE A 1 96 ? 36.238 3.110 -25.112 1.00 77.00 96 PHE A O 1
ATOM 775 N N . VAL A 1 97 ? 34.685 1.491 -25.184 1.00 76.00 97 VAL A N 1
ATOM 776 C CA . VAL A 1 97 ? 35.314 0.706 -26.249 1.00 76.00 97 VAL A CA 1
ATOM 777 C C . VAL A 1 97 ? 34.376 0.719 -27.445 1.00 76.00 97 VAL A C 1
ATOM 779 O O . VAL A 1 97 ? 33.183 0.449 -27.299 1.00 76.00 97 VAL A O 1
ATOM 782 N N . ALA A 1 98 ? 34.907 1.030 -28.629 1.00 71.19 98 ALA A N 1
ATOM 783 C CA . ALA A 1 98 ? 34.134 0.994 -29.864 1.00 71.19 98 ALA A CA 1
ATOM 784 C C . ALA A 1 98 ? 33.486 -0.398 -30.027 1.00 71.19 98 ALA A C 1
ATOM 786 O O . ALA A 1 98 ? 34.208 -1.402 -30.059 1.00 71.19 98 ALA A O 1
ATOM 787 N N . PRO A 1 99 ? 32.144 -0.493 -30.106 1.00 67.25 99 PRO A N 1
ATOM 788 C CA . PRO A 1 99 ? 31.480 -1.780 -30.241 1.00 67.25 99 PRO A CA 1
ATOM 789 C C . PRO A 1 99 ? 31.912 -2.465 -31.539 1.00 67.25 99 PRO A C 1
ATOM 791 O O . PRO A 1 99 ? 31.694 -1.937 -32.629 1.00 67.25 99 PRO A O 1
ATOM 794 N N . LYS A 1 100 ? 32.515 -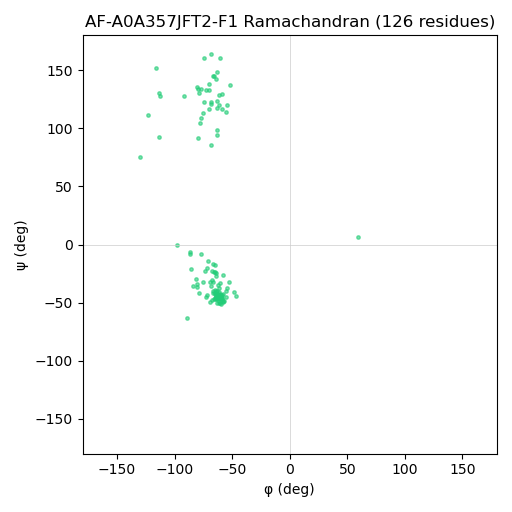3.653 -31.428 1.00 73.62 100 LYS A N 1
ATOM 795 C CA . LYS A 1 100 ? 32.748 -4.519 -32.590 1.00 73.62 100 LYS A CA 1
ATOM 796 C C . LYS A 1 100 ? 31.388 -4.946 -33.149 1.00 73.62 100 LYS A C 1
ATOM 798 O O . LYS A 1 100 ? 30.462 -5.192 -32.373 1.00 73.62 100 LYS A O 1
ATOM 803 N N . LEU A 1 101 ? 31.265 -5.034 -34.475 1.00 69.19 101 LEU A N 1
ATOM 804 C CA . LEU A 1 101 ? 30.052 -5.548 -35.116 1.00 69.19 101 LEU A CA 1
ATOM 805 C C . LEU A 1 101 ? 29.747 -6.941 -34.552 1.00 69.19 101 LEU A C 1
ATOM 807 O O . LEU A 1 101 ? 30.533 -7.873 -34.715 1.00 69.19 101 LEU A O 1
ATOM 811 N N . LEU A 1 102 ? 28.626 -7.059 -33.841 1.00 66.06 102 LEU A N 1
ATOM 812 C CA . LEU A 1 102 ? 28.150 -8.337 -33.327 1.00 66.06 102 LEU A CA 1
ATOM 813 C C . LEU A 1 102 ? 27.717 -9.197 -34.519 1.00 66.06 102 LEU A C 1
ATOM 815 O O . LEU A 1 102 ? 26.864 -8.781 -35.303 1.00 66.06 102 LEU A O 1
ATOM 819 N N . GLY A 1 103 ? 28.302 -10.387 -34.662 1.00 71.75 103 GLY A N 1
ATOM 820 C CA . GLY A 1 103 ? 27.879 -11.349 -35.680 1.00 71.75 103 GLY A CA 1
ATOM 821 C C . GLY A 1 103 ? 26.437 -11.806 -35.439 1.00 71.75 103 GLY A C 1
ATOM 822 O O . GLY A 1 103 ? 26.001 -11.891 -34.289 1.00 71.75 103 GLY A O 1
ATOM 823 N N . ALA A 1 104 ? 25.695 -12.125 -36.505 1.00 67.56 104 ALA A N 1
ATOM 824 C CA . ALA A 1 104 ? 24.280 -12.512 -36.430 1.00 67.56 104 ALA A CA 1
ATOM 825 C C . ALA A 1 104 ? 24.005 -13.667 -35.442 1.00 67.56 104 ALA A C 1
ATOM 827 O O . ALA A 1 104 ? 22.983 -13.665 -34.758 1.00 67.56 104 ALA A O 1
ATOM 828 N N . SER A 1 105 ? 24.955 -14.594 -35.288 1.00 66.81 105 SER A N 1
ATOM 829 C CA . SER A 1 105 ? 24.907 -15.684 -34.304 1.00 66.81 105 SER A CA 1
ATOM 830 C C . SER A 1 105 ? 24.835 -15.184 -32.856 1.00 66.81 105 SER A C 1
ATOM 832 O O . SER A 1 105 ? 24.024 -15.668 -32.075 1.00 66.81 105 SER A O 1
ATOM 834 N N . SER A 1 106 ? 25.612 -14.156 -32.508 1.00 66.12 106 SER A N 1
ATOM 835 C CA . SER A 1 106 ? 25.634 -13.569 -31.158 1.00 66.12 106 SER A CA 1
ATOM 836 C C . SER A 1 106 ? 24.378 -12.758 -30.807 1.00 66.12 106 SER A C 1
ATOM 838 O O . SER A 1 106 ? 24.101 -12.527 -29.631 1.00 66.12 106 SER A O 1
ATOM 840 N N . LEU A 1 107 ? 23.617 -12.321 -31.817 1.00 65.06 107 LEU A N 1
ATOM 841 C CA . LEU A 1 107 ? 22.325 -11.654 -31.643 1.00 65.06 107 LEU A CA 1
ATOM 842 C C . LEU A 1 107 ? 21.190 -12.671 -31.471 1.00 65.06 107 LEU A C 1
ATOM 844 O O . LEU A 1 107 ? 20.292 -12.427 -30.674 1.00 65.06 107 LEU A O 1
ATOM 848 N N . ALA A 1 108 ? 21.257 -13.810 -32.169 1.00 65.75 108 ALA A N 1
ATOM 849 C CA . ALA A 1 108 ? 20.275 -14.890 -32.061 1.00 65.75 108 ALA A CA 1
ATOM 850 C C . ALA A 1 108 ? 20.296 -15.587 -30.688 1.00 65.75 108 ALA A C 1
ATOM 852 O O . ALA A 1 108 ? 19.258 -16.038 -30.217 1.00 65.75 108 ALA A O 1
ATOM 853 N N . SER A 1 109 ? 21.456 -15.639 -30.023 1.00 66.12 109 SER A N 1
ATOM 854 C CA . SER A 1 109 ? 21.595 -16.223 -28.679 1.00 66.12 109 SER A CA 1
ATOM 855 C C . SER A 1 109 ? 21.094 -15.331 -27.537 1.00 66.12 109 SER A C 1
ATOM 857 O O . SER A 1 109 ? 21.088 -15.776 -26.393 1.00 66.12 109 SER A O 1
ATOM 859 N N . LYS A 1 110 ? 20.733 -14.066 -27.795 1.00 68.62 110 LYS A N 1
ATOM 860 C CA . LYS A 1 110 ? 20.273 -13.146 -26.745 1.00 68.62 110 LYS A CA 1
ATOM 861 C C . LYS A 1 110 ? 18.760 -13.205 -26.601 1.00 68.62 110 LYS A C 1
ATOM 863 O O . LYS A 1 110 ? 18.033 -12.980 -27.566 1.00 68.62 110 LYS A O 1
ATOM 868 N N . GLU A 1 111 ? 18.295 -13.421 -25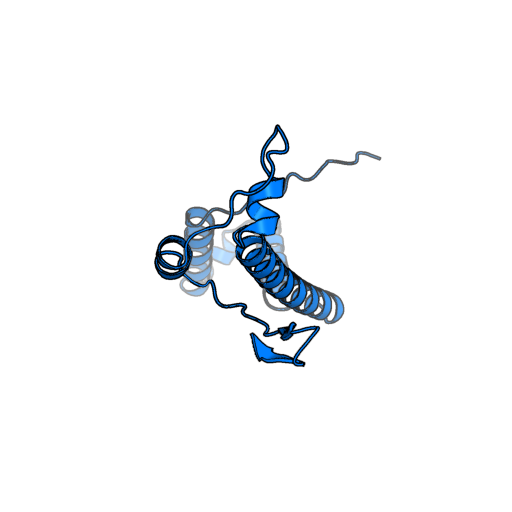.376 1.00 69.06 111 GLU A N 1
ATOM 869 C CA . GLU A 1 111 ? 16.871 -13.363 -25.061 1.00 69.06 111 GLU A CA 1
ATOM 870 C C . GLU A 1 111 ? 16.319 -11.950 -25.292 1.00 69.06 111 GLU A C 1
ATOM 872 O O . GLU A 1 111 ? 16.793 -10.959 -24.729 1.00 69.06 111 GLU A O 1
ATOM 877 N N . GLN A 1 112 ? 15.289 -11.850 -26.131 1.00 69.12 112 GLN A N 1
ATOM 878 C CA . GLN A 1 112 ? 14.558 -10.604 -26.324 1.00 69.12 112 GLN A CA 1
ATOM 879 C C . GLN A 1 112 ? 13.597 -10.382 -25.155 1.00 69.12 112 GLN A C 1
ATOM 881 O O . GLN A 1 112 ? 12.536 -10.995 -25.063 1.00 69.12 112 GLN A O 1
ATOM 886 N N . GLN A 1 113 ? 13.964 -9.461 -24.267 1.00 71.94 113 GLN A N 1
ATOM 887 C CA . GLN A 1 113 ? 13.103 -9.039 -23.167 1.00 71.94 113 GLN A CA 1
ATOM 888 C C . GLN A 1 113 ? 11.890 -8.256 -23.696 1.00 71.94 113 GLN A C 1
ATOM 890 O O . GLN A 1 113 ? 12.036 -7.203 -24.323 1.00 71.94 113 GLN A O 1
ATOM 895 N N . VAL A 1 114 ? 10.681 -8.747 -23.410 1.00 72.56 114 VAL A N 1
ATOM 896 C CA . VAL A 1 114 ? 9.426 -8.119 -23.849 1.00 72.56 114 VAL A CA 1
ATOM 897 C C . VAL A 1 114 ? 9.073 -6.931 -22.954 1.00 72.56 114 VAL A C 1
ATOM 899 O O . VAL A 1 114 ? 9.042 -7.021 -21.723 1.00 72.56 114 VAL A O 1
ATOM 902 N N . LEU A 1 115 ? 8.760 -5.794 -23.576 1.00 77.12 115 LEU A N 1
ATOM 903 C CA . LEU A 1 115 ? 8.282 -4.609 -22.872 1.00 77.12 115 LEU A CA 1
ATOM 904 C C . LEU A 1 115 ? 6.813 -4.778 -22.478 1.00 77.12 115 LEU A C 1
ATOM 906 O O . LEU A 1 115 ? 5.962 -5.104 -23.298 1.00 77.12 115 LEU A O 1
ATOM 910 N N . THR A 1 116 ? 6.471 -4.450 -21.230 1.00 79.38 116 THR A N 1
ATOM 911 C CA . THR A 1 116 ? 5.065 -4.486 -20.774 1.00 79.38 116 THR A CA 1
ATOM 912 C C . THR A 1 116 ? 4.206 -3.414 -21.459 1.00 79.38 116 THR A C 1
ATOM 914 O O . THR A 1 116 ? 2.987 -3.523 -21.517 1.00 79.38 116 THR A O 1
ATOM 917 N N . SER A 1 117 ? 4.833 -2.345 -21.957 1.00 77.00 117 SER A N 1
ATOM 918 C CA . SER A 1 117 ? 4.180 -1.317 -22.768 1.00 77.00 117 SER A CA 1
ATOM 919 C C . SER A 1 117 ? 4.933 -1.215 -24.094 1.00 77.00 117 SER A C 1
ATOM 921 O O . SER A 1 117 ? 6.082 -0.752 -24.073 1.00 77.00 117 SER A O 1
ATOM 923 N N . PRO A 1 118 ? 4.312 -1.633 -25.213 1.00 80.44 118 PRO A N 1
ATOM 924 C CA . PRO A 1 118 ? 4.966 -1.633 -26.511 1.00 80.44 118 PRO A CA 1
ATOM 925 C C . PRO A 1 118 ? 5.260 -0.206 -26.962 1.00 80.44 118 PRO A C 1
ATOM 927 O O . PRO A 1 118 ? 4.494 0.727 -26.689 1.00 80.44 118 PRO A O 1
ATOM 930 N N . ARG A 1 119 ? 6.379 -0.028 -27.658 1.00 79.88 119 ARG A N 1
ATOM 931 C CA . ARG A 1 119 ? 6.784 1.255 -28.234 1.00 79.88 119 ARG A CA 1
ATOM 932 C C . ARG A 1 119 ? 6.839 1.173 -29.744 1.00 79.88 119 ARG A C 1
ATOM 934 O O . ARG A 1 119 ? 7.097 0.125 -30.311 1.00 79.88 119 ARG A O 1
ATOM 941 N N . ASN A 1 120 ? 6.621 2.313 -30.387 1.00 86.38 120 ASN A N 1
ATOM 942 C CA . ASN A 1 120 ? 6.770 2.412 -31.830 1.00 86.38 120 ASN A CA 1
ATOM 943 C C . ASN A 1 120 ? 8.252 2.561 -32.178 1.00 86.38 120 ASN A C 1
ATOM 945 O O . ASN A 1 120 ? 8.957 3.387 -31.588 1.00 86.38 120 ASN A O 1
ATOM 949 N N . CYS A 1 121 ? 8.708 1.803 -33.168 1.00 79.81 121 CYS A N 1
ATOM 950 C CA . CYS A 1 121 ? 9.967 2.058 -33.843 1.00 79.81 121 CYS A CA 1
ATO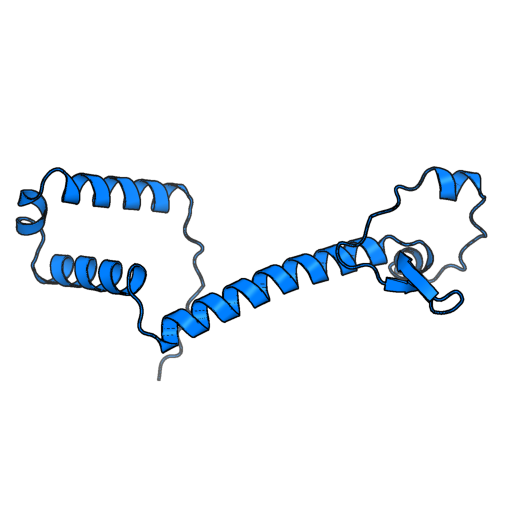M 951 C C . CYS A 1 121 ? 9.922 3.463 -34.449 1.00 79.81 121 CYS A C 1
ATOM 953 O O . CYS A 1 121 ? 8.975 3.814 -35.148 1.00 79.81 121 CYS A O 1
ATOM 955 N N . TYR A 1 122 ? 10.940 4.281 -34.191 1.00 82.00 122 TYR A N 1
ATOM 956 C CA . TYR A 1 122 ? 10.985 5.643 -34.727 1.00 82.00 122 TYR A CA 1
ATOM 957 C C . TYR A 1 122 ? 11.081 5.666 -36.265 1.00 82.00 122 TYR A C 1
ATOM 959 O O . TYR A 1 122 ? 10.659 6.633 -36.888 1.00 82.00 122 TYR A O 1
ATOM 967 N N . VAL A 1 123 ? 11.579 4.581 -36.870 1.00 85.25 123 VAL A N 1
ATOM 968 C CA . VAL A 1 123 ? 11.767 4.457 -38.322 1.00 85.25 123 VAL A CA 1
ATOM 969 C C . VAL A 1 123 ? 10.514 3.899 -38.997 1.00 85.25 123 VAL A C 1
ATOM 971 O O . VAL A 1 123 ? 9.875 4.584 -39.787 1.00 85.25 123 VAL A O 1
ATOM 974 N N . CYS A 1 124 ? 10.124 2.666 -38.667 1.00 88.56 124 CYS A N 1
ATOM 975 C CA . CYS A 1 124 ? 9.025 1.973 -39.348 1.00 88.56 124 CYS A CA 1
ATOM 976 C C . CYS A 1 124 ? 7.681 2.045 -38.611 1.00 88.56 124 CYS A C 1
ATOM 978 O O . CYS A 1 124 ? 6.693 1.496 -39.088 1.00 88.56 124 CYS A O 1
ATOM 980 N N . LYS A 1 125 ? 7.621 2.703 -37.444 1.00 85.06 125 LYS A N 1
ATOM 981 C CA . LYS A 1 125 ? 6.422 2.838 -36.594 1.00 85.06 125 LYS A CA 1
ATOM 982 C C . LYS A 1 125 ? 5.809 1.516 -36.111 1.00 85.06 125 LYS A C 1
ATOM 984 O O . LYS A 1 125 ? 4.773 1.550 -35.449 1.00 85.06 125 LYS A O 1
ATOM 989 N N . THR A 1 126 ? 6.450 0.373 -36.362 1.00 88.00 126 THR A N 1
ATOM 990 C CA . THR A 1 126 ? 6.015 -0.928 -35.843 1.00 88.00 126 THR A CA 1
ATOM 991 C C . THR A 1 126 ? 6.167 -0.980 -34.327 1.00 88.00 126 THR A C 1
ATOM 993 O O . THR A 1 126 ? 7.084 -0.381 -33.759 1.00 88.00 126 THR A O 1
ATOM 996 N N . LYS A 1 127 ? 5.241 -1.670 -33.661 1.00 83.81 127 LYS A N 1
ATOM 997 C CA . LYS A 1 127 ? 5.279 -1.862 -32.211 1.00 83.81 127 LYS A CA 1
ATOM 998 C C . LYS A 1 127 ? 6.243 -2.993 -31.858 1.00 83.81 127 LYS A C 1
ATOM 1000 O O . LYS A 1 127 ? 6.196 -4.036 -32.504 1.00 83.81 127 LYS A O 1
ATOM 1005 N N . PHE A 1 128 ? 7.064 -2.777 -30.837 1.00 75.06 128 PHE A N 1
ATOM 1006 C CA . PHE A 1 128 ? 7.965 -3.760 -30.232 1.00 75.06 128 PHE A CA 1
ATOM 1007 C C . PHE A 1 128 ? 7.983 -3.614 -28.704 1.00 75.06 128 PHE A C 1
ATOM 1009 O O . PHE A 1 128 ? 7.591 -2.527 -28.200 1.00 75.06 128 PHE A O 1
#